Protein AF-A0A289ZXS0-F1 (afdb_monomer_lite)

Sequence (98 aa):
CAKAGFNYEIIQDLGSGMNYYKKGLTKLLNLILEGQVKRLVITHKDRLLRFGAELVFAICEAKEVEVIIINKGDENIKFEEELAKDVLEIITVFSARL

pLDDT: mean 88.18, std 10.46, range [54.59, 98.12]

Secondary structure (DSSP, 8-state):
-GGGT---------S-TT-S--HHHHHHHHHHHTT--SEEEES-GGGT-SS-HHHHHHHHHHTTPEEEE---S--HHHHHHHHHHHHHHHHHHHHTT-

InterPro domains:
  IPR006119 Resolvase, N-terminal catalytic domain [PF00239] (7-94)
  IPR006119 Resolvase, N-terminal catalytic domain [PS51736] (1-98)
  IPR036162 Resolvase-like, N-terminal catalytic domain superfamily [G3DSA:3.40.50.1390] (1-72)
  IPR036162 Resolvase-like, N-terminal catalytic domain superfamily [SSF53041] (7-97)
  IPR048046 IS607 transposa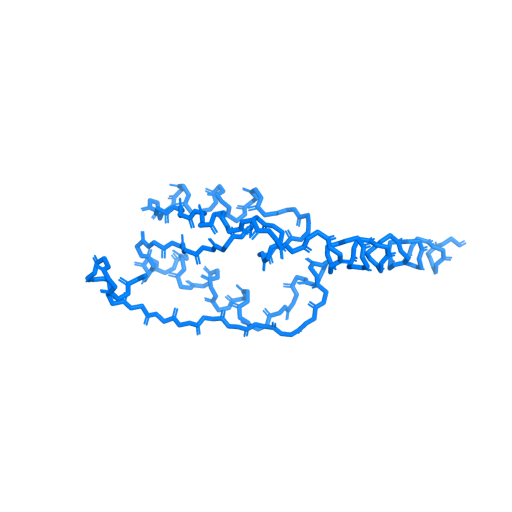se [NF033518] (1-98)
  IPR051491 Site-specific recombinase/transposase-related [PTHR36172] (8-97)

Structure (mmCIF, N/CA/C/O backbone):
data_AF-A0A289ZXS0-F1
#
_entry.id   AF-A0A289ZXS0-F1
#
loop_
_atom_site.group_PDB
_atom_site.id
_atom_site.type_symbol
_atom_site.label_atom_id
_atom_site.label_alt_id
_atom_site.label_comp_id
_atom_site.label_asym_id
_atom_site.label_entity_id
_atom_site.label_seq_id
_atom_site.pdbx_PDB_ins_code
_atom_site.Cartn_x
_atom_site.Cartn_y
_atom_site.Cartn_z
_atom_site.occupancy
_atom_site.B_iso_or_equiv
_atom_site.auth_seq_id
_atom_site.auth_comp_id
_atom_site.auth_asym_id
_atom_site.auth_atom_id
_atom_site.pdbx_PDB_model_num
ATOM 1 N N . CYS A 1 1 ? -15.435 -0.146 -0.642 1.00 85.62 1 CYS A N 1
ATOM 2 C CA . CYS A 1 1 ? -15.499 0.661 0.596 1.00 85.62 1 CYS A CA 1
ATOM 3 C C . CYS A 1 1 ? -16.914 1.153 0.889 1.00 85.62 1 CYS A C 1
ATOM 5 O O . CYS A 1 1 ? -17.499 0.623 1.819 1.00 85.62 1 CYS A O 1
ATOM 7 N N . ALA A 1 2 ? -17.513 2.032 0.071 1.00 88.94 2 ALA A N 1
ATOM 8 C CA . ALA A 1 2 ? -18.881 2.531 0.307 1.00 88.94 2 ALA A CA 1
ATOM 9 C C . ALA A 1 2 ? -19.938 1.417 0.482 1.00 88.94 2 ALA A C 1
ATOM 11 O O . ALA A 1 2 ? -20.671 1.415 1.462 1.00 88.94 2 ALA A O 1
ATOM 12 N N . LYS A 1 3 ? -19.951 0.404 -0.403 1.00 90.00 3 LYS A N 1
ATOM 13 C CA . LYS A 1 3 ? -20.846 -0.770 -0.286 1.00 90.00 3 LYS A CA 1
ATOM 14 C C . LYS A 1 3 ? -20.674 -1.567 1.016 1.00 90.00 3 LYS A C 1
ATOM 16 O O . LYS A 1 3 ? -21.599 -2.247 1.427 1.00 90.00 3 LYS A O 1
ATOM 21 N N . ALA A 1 4 ? -19.497 -1.500 1.633 1.00 89.44 4 ALA A N 1
ATOM 22 C CA . ALA A 1 4 ? -19.194 -2.166 2.895 1.00 89.44 4 ALA A CA 1
ATOM 23 C C . ALA A 1 4 ? -19.400 -1.240 4.114 1.00 89.44 4 ALA A C 1
ATOM 25 O O . ALA A 1 4 ? -19.045 -1.612 5.226 1.00 89.44 4 ALA A O 1
ATOM 26 N N . GLY A 1 5 ? -19.931 -0.024 3.913 1.00 92.50 5 GLY A N 1
ATOM 27 C CA . GLY A 1 5 ? -20.187 0.946 4.982 1.00 92.50 5 GLY A CA 1
ATOM 28 C C . GLY A 1 5 ? -18.935 1.610 5.561 1.00 92.50 5 GLY A C 1
ATOM 29 O O . GLY A 1 5 ? -18.994 2.193 6.638 1.00 92.50 5 GLY A O 1
ATOM 30 N N . PHE A 1 6 ? -17.784 1.516 4.890 1.00 93.44 6 PHE A N 1
ATOM 31 C CA . PHE A 1 6 ? -16.548 2.122 5.392 1.00 93.44 6 PHE A CA 1
ATOM 32 C C . PHE A 1 6 ? -16.518 3.614 5.063 1.00 93.44 6 PHE A C 1
ATOM 34 O O . PHE A 1 6 ? -16.759 3.981 3.912 1.00 93.44 6 PHE A O 1
ATOM 41 N N . ASN A 1 7 ? -16.150 4.450 6.037 1.00 94.00 7 ASN A N 1
ATOM 42 C CA . ASN A 1 7 ? -15.626 5.782 5.748 1.00 94.00 7 ASN A CA 1
ATOM 43 C C . ASN A 1 7 ? -14.182 5.626 5.251 1.00 94.00 7 ASN A C 1
ATOM 45 O O . ASN A 1 7 ? -13.420 4.849 5.830 1.00 94.00 7 ASN A O 1
ATOM 49 N N . TYR A 1 8 ? -13.829 6.282 4.149 1.00 95.19 8 TYR A N 1
ATOM 50 C CA . TYR A 1 8 ? -12.543 6.070 3.495 1.00 95.19 8 TYR A CA 1
ATOM 51 C C . TYR A 1 8 ? -12.004 7.350 2.874 1.00 95.19 8 TYR A C 1
ATOM 53 O O . TYR A 1 8 ? -12.752 8.197 2.390 1.00 95.19 8 TYR A O 1
ATOM 61 N N . GLU A 1 9 ? -10.682 7.421 2.819 1.00 95.62 9 GLU A N 1
ATOM 62 C CA . GLU A 1 9 ? -9.944 8.378 2.013 1.00 95.62 9 GLU A CA 1
ATOM 63 C C . GLU A 1 9 ? -9.282 7.634 0.846 1.00 95.62 9 GLU A C 1
ATOM 65 O O . GLU A 1 9 ? -8.813 6.504 1.003 1.00 95.62 9 GLU A O 1
ATOM 70 N N . ILE A 1 10 ? -9.265 8.248 -0.338 1.00 95.06 10 ILE A N 1
ATOM 71 C CA . ILE A 1 10 ? -8.537 7.720 -1.493 1.00 95.06 10 ILE A CA 1
ATOM 72 C C . ILE A 1 10 ? -7.162 8.384 -1.532 1.00 95.06 10 ILE A C 1
ATOM 74 O O . ILE A 1 10 ? -7.064 9.599 -1.680 1.00 95.06 10 ILE A O 1
ATOM 78 N N . ILE A 1 11 ? -6.107 7.573 -1.469 1.00 95.00 11 ILE A N 1
ATOM 79 C CA . ILE A 1 11 ? -4.732 8.006 -1.721 1.00 95.00 11 ILE A CA 1
ATOM 80 C C . ILE A 1 11 ? -4.340 7.529 -3.121 1.00 95.00 11 ILE A C 1
ATOM 82 O O . ILE A 1 11 ? -4.460 6.346 -3.439 1.00 95.00 11 ILE A O 1
ATOM 86 N N . GLN A 1 12 ? -3.898 8.458 -3.965 1.00 92.69 12 GLN A N 1
ATOM 87 C CA . GLN A 1 12 ? -3.435 8.194 -5.325 1.00 92.69 12 GLN A CA 1
ATOM 88 C C . GLN A 1 12 ? -2.061 8.819 -5.525 1.00 92.69 12 GLN A C 1
ATOM 90 O O . GLN A 1 12 ? -1.827 9.954 -5.118 1.00 92.69 12 GLN A O 1
ATOM 95 N N . ASP A 1 13 ? -1.182 8.086 -6.200 1.00 90.44 13 ASP A N 1
ATOM 96 C CA . ASP A 1 13 ? 0.122 8.568 -6.632 1.00 90.44 13 ASP A CA 1
ATOM 97 C C . ASP A 1 13 ? 0.335 8.265 -8.117 1.00 90.44 13 ASP A C 1
ATOM 99 O O . ASP A 1 13 ? -0.191 7.288 -8.655 1.00 90.44 13 ASP A O 1
ATOM 103 N N . LEU A 1 14 ? 1.152 9.100 -8.759 1.00 84.25 14 LEU A N 1
ATOM 104 C CA . LEU A 1 14 ? 1.652 8.890 -10.112 1.00 84.25 14 LEU A CA 1
ATOM 105 C C . LEU A 1 14 ? 3.152 8.584 -10.050 1.00 84.25 14 LEU A C 1
ATOM 107 O O . LEU A 1 14 ? 3.909 9.307 -9.402 1.00 84.25 14 LEU A O 1
ATOM 111 N N . GLY A 1 15 ? 3.583 7.538 -10.749 1.00 82.88 15 GLY A N 1
ATOM 112 C CA . GLY A 1 15 ? 4.989 7.150 -10.853 1.00 82.88 15 GLY A CA 1
ATOM 113 C C . GLY A 1 15 ? 5.193 5.643 -10.735 1.00 82.88 15 GLY A C 1
ATOM 114 O O . GLY A 1 15 ? 4.249 4.903 -10.467 1.00 82.88 15 GLY A O 1
ATOM 115 N N . SER A 1 16 ? 6.438 5.207 -10.936 1.00 83.62 16 SER A N 1
ATOM 116 C CA . SER A 1 16 ? 6.836 3.796 -10.887 1.00 83.62 16 SER A CA 1
ATOM 117 C C . SER A 1 16 ? 6.503 3.134 -9.538 1.00 83.62 16 SER A C 1
ATOM 119 O O . SER A 1 16 ? 6.553 3.761 -8.465 1.00 83.62 16 SER A O 1
ATOM 121 N N . GLY A 1 17 ? 6.203 1.832 -9.583 1.00 84.31 17 GLY A N 1
ATOM 122 C CA . GLY A 1 17 ? 6.086 0.980 -8.397 1.00 84.31 17 GLY A CA 1
ATOM 123 C C . GLY A 1 17 ? 7.392 0.902 -7.594 1.00 84.31 17 GLY A C 1
ATOM 124 O O . GLY A 1 17 ? 7.347 0.616 -6.398 1.00 84.31 17 GLY A O 1
ATOM 125 N N . MET A 1 18 ? 8.524 1.238 -8.222 1.00 86.88 18 MET A N 1
ATOM 126 C CA . MET A 1 18 ? 9.867 1.309 -7.633 1.00 86.88 18 MET A CA 1
ATOM 127 C C . MET A 1 18 ? 10.151 2.615 -6.876 1.00 86.88 18 MET A C 1
ATOM 129 O O . MET A 1 18 ? 11.141 2.710 -6.155 1.00 86.88 18 MET A O 1
ATOM 133 N N . ASN A 1 19 ? 9.312 3.647 -7.025 1.00 87.38 19 ASN A N 1
ATOM 134 C CA . ASN A 1 19 ? 9.530 4.928 -6.353 1.00 87.38 19 ASN A CA 1
ATOM 135 C C . ASN A 1 19 ? 9.019 4.890 -4.900 1.00 87.38 19 ASN A C 1
ATOM 137 O O . ASN A 1 19 ? 7.810 4.817 -4.668 1.00 87.38 19 ASN A O 1
ATOM 141 N N . TYR A 1 20 ? 9.926 5.005 -3.929 1.00 90.88 20 TYR A N 1
ATOM 142 C CA . TYR A 1 20 ? 9.608 5.037 -2.493 1.00 90.88 20 TYR A CA 1
ATOM 143 C C . TYR A 1 20 ? 9.308 6.448 -1.956 1.00 90.88 20 TYR A C 1
ATOM 145 O O . TYR A 1 20 ? 8.839 6.587 -0.832 1.00 90.88 20 TYR A O 1
ATOM 153 N N . TYR A 1 21 ? 9.530 7.499 -2.749 1.00 90.12 21 TYR A N 1
ATOM 154 C CA . TYR A 1 21 ? 9.358 8.903 -2.344 1.00 90.12 21 TYR A CA 1
ATOM 155 C C . TYR A 1 21 ? 8.011 9.496 -2.784 1.00 90.12 21 TYR A C 1
ATOM 157 O O . TYR A 1 21 ? 7.843 10.717 -2.853 1.00 90.12 21 TYR A O 1
ATOM 165 N N . LYS A 1 22 ? 7.044 8.639 -3.126 1.00 93.38 22 LYS A N 1
ATOM 166 C CA . LYS A 1 22 ? 5.700 9.056 -3.532 1.00 93.38 22 LYS A CA 1
ATOM 167 C C . LYS A 1 22 ? 4.980 9.723 -2.353 1.00 93.38 22 LYS A C 1
ATOM 169 O O . LYS A 1 22 ? 4.994 9.208 -1.236 1.00 93.38 22 LYS A O 1
ATOM 174 N N . LYS A 1 23 ? 4.351 10.880 -2.591 1.00 94.44 23 LYS A N 1
ATOM 175 C CA . LYS A 1 23 ? 3.734 11.690 -1.523 1.00 94.44 23 LYS A CA 1
ATOM 176 C C . LYS A 1 23 ? 2.596 10.940 -0.828 1.00 94.44 23 LYS A C 1
ATOM 178 O O . LYS A 1 23 ? 2.472 11.030 0.393 1.00 94.44 23 LYS A O 1
ATOM 183 N N . GLY A 1 24 ? 1.784 10.209 -1.587 1.00 96.00 24 GLY A N 1
ATOM 184 C CA . GLY A 1 24 ? 0.706 9.384 -1.056 1.00 96.00 24 GLY A CA 1
ATOM 185 C C . GLY A 1 24 ? 1.224 8.208 -0.231 1.00 96.00 24 GLY A C 1
ATOM 186 O O . GLY A 1 24 ? 0.691 7.973 0.849 1.00 96.00 24 GLY A O 1
ATOM 187 N N . LEU A 1 25 ? 2.303 7.540 -0.655 1.00 95.06 25 LEU A N 1
ATOM 188 C CA . LEU A 1 25 ? 2.963 6.500 0.149 1.00 95.06 25 LEU A CA 1
ATOM 189 C C . LEU A 1 25 ? 3.451 7.044 1.499 1.00 95.06 25 LEU A C 1
ATOM 191 O O . LEU A 1 25 ? 3.141 6.459 2.536 1.00 95.06 25 LEU A O 1
ATOM 195 N N . THR A 1 26 ? 4.156 8.180 1.510 1.00 95.56 26 THR A N 1
ATOM 196 C CA . THR A 1 26 ? 4.609 8.811 2.762 1.00 95.56 26 THR A CA 1
ATOM 197 C C . THR A 1 26 ? 3.429 9.176 3.660 1.00 95.56 26 THR A C 1
ATOM 199 O O . THR A 1 26 ? 3.450 8.897 4.858 1.00 95.56 26 THR A O 1
ATOM 202 N N . LYS A 1 27 ? 2.366 9.754 3.084 1.00 97.19 27 LYS A N 1
ATOM 203 C CA . LYS A 1 27 ? 1.137 10.069 3.820 1.00 97.19 27 LYS A CA 1
ATOM 204 C C . LYS A 1 27 ? 0.505 8.812 4.420 1.00 97.19 27 LYS A C 1
ATOM 206 O O . LYS A 1 27 ? 0.178 8.816 5.600 1.00 97.19 27 LYS A O 1
ATOM 211 N N . LEU A 1 28 ? 0.360 7.742 3.637 1.00 96.88 28 LEU A N 1
ATOM 212 C CA . LEU A 1 28 ? -0.208 6.473 4.091 1.00 96.88 28 LEU A CA 1
ATOM 213 C C . LEU A 1 28 ? 0.571 5.906 5.283 1.00 96.88 28 LEU A C 1
ATOM 215 O O . LEU A 1 28 ? -0.038 5.530 6.282 1.00 96.88 28 LEU A O 1
ATOM 219 N N . LEU A 1 29 ? 1.902 5.870 5.191 1.00 96.75 29 LEU A N 1
ATOM 220 C CA . LEU A 1 29 ? 2.753 5.368 6.269 1.00 96.75 29 LEU A CA 1
ATOM 221 C C . LEU A 1 29 ? 2.591 6.193 7.546 1.00 96.75 29 LEU A C 1
ATOM 223 O O . LEU A 1 29 ? 2.416 5.610 8.612 1.00 96.75 29 LEU A O 1
ATOM 227 N N . ASN A 1 30 ? 2.571 7.524 7.447 1.00 97.31 30 ASN A N 1
ATOM 228 C CA . ASN A 1 30 ? 2.349 8.385 8.611 1.00 97.31 30 ASN A CA 1
ATOM 229 C C . ASN A 1 30 ? 0.985 8.114 9.261 1.00 97.31 30 ASN A C 1
ATOM 231 O O . ASN A 1 30 ? 0.923 7.894 10.467 1.00 97.31 30 ASN A O 1
ATOM 235 N N . LEU A 1 31 ? -0.088 8.021 8.467 1.00 97.62 31 LEU A N 1
ATOM 236 C CA . LEU A 1 31 ? -1.427 7.728 8.986 1.00 97.62 31 LEU A CA 1
ATOM 237 C C . LEU A 1 31 ? -1.490 6.357 9.693 1.00 97.62 31 LEU A C 1
ATOM 239 O O . LEU A 1 31 ? -2.149 6.227 10.726 1.00 97.62 31 LEU A O 1
ATOM 243 N N . ILE A 1 32 ? -0.806 5.335 9.162 1.00 97.56 32 ILE A N 1
ATOM 244 C CA . ILE A 1 32 ? -0.699 4.012 9.806 1.00 97.56 32 ILE A CA 1
ATOM 245 C C . ILE A 1 32 ? 0.078 4.119 11.124 1.00 97.56 32 ILE A C 1
ATOM 247 O O . ILE A 1 32 ? -0.357 3.598 12.151 1.00 97.56 32 ILE A O 1
ATOM 251 N N . LEU A 1 33 ? 1.222 4.807 11.119 1.00 97.00 33 LEU A N 1
ATOM 252 C CA . LEU A 1 33 ? 2.077 4.945 12.299 1.00 97.00 33 LEU A CA 1
ATOM 253 C C . LEU A 1 33 ? 1.389 5.717 13.432 1.00 97.00 33 LEU A C 1
ATOM 255 O O . LEU A 1 33 ? 1.555 5.339 14.597 1.00 97.00 33 LEU A O 1
ATOM 259 N N . GLU A 1 34 ? 0.593 6.728 13.084 1.00 97.69 34 GLU A N 1
ATOM 260 C CA . GLU A 1 34 ? -0.231 7.541 13.989 1.00 97.69 34 GLU A CA 1
ATOM 261 C C . GLU A 1 34 ? -1.513 6.826 14.462 1.00 97.69 34 GLU A C 1
ATOM 263 O O . GLU A 1 34 ? -2.243 7.369 15.290 1.00 97.69 34 GLU A O 1
ATOM 268 N N . GLY A 1 35 ? -1.807 5.617 13.964 1.00 96.31 35 GLY A N 1
ATOM 269 C CA . GLY A 1 35 ? -3.001 4.852 14.347 1.00 96.31 35 GLY A CA 1
ATOM 270 C C . GLY A 1 35 ? -4.312 5.412 13.782 1.00 96.31 35 GLY A C 1
ATOM 271 O O . GLY A 1 35 ? -5.390 5.103 14.285 1.00 96.31 35 GLY A O 1
ATOM 272 N N . GLN A 1 36 ? -4.240 6.239 12.736 1.00 96.38 36 GLN A N 1
ATOM 273 C CA . GLN A 1 36 ? -5.402 6.868 12.095 1.00 96.38 36 GLN A CA 1
ATOM 274 C C . GLN A 1 36 ? -6.015 5.999 10.987 1.00 96.38 36 GLN A C 1
ATOM 276 O O . GLN A 1 36 ? -7.069 6.325 10.440 1.00 96.38 36 GLN A O 1
ATOM 281 N N . VAL A 1 37 ? -5.373 4.877 10.653 1.00 96.06 37 VAL A N 1
ATOM 282 C CA . VAL A 1 37 ? -5.842 3.923 9.645 1.00 96.06 37 VAL A CA 1
ATOM 283 C C . VAL A 1 37 ? -6.256 2.639 10.334 1.00 96.06 37 VAL A C 1
ATOM 285 O O . VAL A 1 37 ? -5.436 1.974 10.946 1.00 96.06 37 VAL A O 1
ATOM 288 N N . LYS A 1 38 ? -7.521 2.248 10.180 1.00 96.69 38 LYS A N 1
ATOM 289 C CA . LYS A 1 38 ? -8.001 0.931 10.627 1.00 96.69 38 LYS A CA 1
ATOM 290 C C . LYS A 1 38 ? -7.822 -0.151 9.561 1.00 96.69 38 LYS A C 1
ATOM 292 O O . LYS A 1 38 ? -7.717 -1.332 9.874 1.00 96.69 38 LYS A O 1
ATOM 297 N N . ARG A 1 39 ? -7.857 0.247 8.288 1.00 96.94 39 ARG A N 1
ATOM 298 C CA . ARG A 1 39 ? -7.853 -0.682 7.163 1.00 96.94 39 ARG A CA 1
ATOM 299 C C . ARG A 1 39 ? -7.182 -0.084 5.936 1.00 96.94 39 ARG A C 1
ATOM 301 O O . ARG A 1 39 ? -7.569 0.995 5.490 1.00 96.94 39 ARG A O 1
ATOM 308 N N . LEU A 1 40 ? -6.257 -0.833 5.352 1.00 96.69 40 LEU A N 1
ATOM 309 C CA . LEU A 1 40 ? -5.675 -0.564 4.045 1.00 96.69 40 LEU A CA 1
ATOM 310 C C . LEU A 1 40 ? -6.402 -1.409 2.994 1.00 96.69 40 LEU A C 1
ATOM 312 O O . LEU A 1 40 ? -6.452 -2.630 3.097 1.00 96.69 40 LEU A O 1
ATOM 316 N N . VAL A 1 41 ? -6.969 -0.765 1.975 1.00 95.31 41 VAL A N 1
ATOM 317 C CA . VAL A 1 41 ? -7.652 -1.452 0.870 1.00 95.31 41 VAL A CA 1
ATOM 318 C C . VAL A 1 41 ? -6.919 -1.159 -0.431 1.00 95.31 41 VAL A C 1
ATOM 320 O O . VAL A 1 41 ? -6.828 -0.002 -0.835 1.00 95.31 41 VAL A O 1
ATOM 323 N N . ILE A 1 42 ? -6.435 -2.201 -1.101 1.00 92.62 42 ILE A N 1
ATOM 324 C CA . ILE A 1 42 ? -5.726 -2.112 -2.386 1.00 92.62 42 ILE A CA 1
ATOM 325 C C . ILE A 1 42 ? -6.317 -3.107 -3.384 1.00 92.62 42 ILE A C 1
ATOM 327 O O . ILE A 1 42 ? -6.992 -4.054 -2.992 1.00 92.62 42 ILE A O 1
ATOM 331 N N . THR A 1 43 ? -6.103 -2.904 -4.682 1.00 88.44 43 THR A N 1
ATOM 332 C CA . THR A 1 43 ? -6.573 -3.849 -5.711 1.00 88.44 43 THR A CA 1
ATOM 333 C C . THR A 1 43 ? -5.603 -5.012 -5.894 1.00 88.44 43 THR A C 1
ATOM 335 O O . THR A 1 43 ? -6.002 -6.166 -5.817 1.00 88.44 43 THR A O 1
ATOM 338 N N . HIS A 1 44 ? -4.313 -4.710 -6.038 1.00 84.19 44 HIS A N 1
ATOM 339 C CA . HIS A 1 44 ? -3.234 -5.693 -6.125 1.00 84.19 44 HIS A CA 1
ATOM 340 C C . HIS A 1 44 ? -2.043 -5.237 -5.286 1.00 84.19 44 HIS A C 1
ATOM 342 O O . HIS A 1 44 ? -1.857 -4.038 -5.070 1.00 84.19 44 HIS A O 1
ATOM 348 N N . LYS A 1 45 ? -1.218 -6.189 -4.844 1.00 84.06 45 LYS A N 1
ATOM 349 C CA . LYS A 1 45 ? -0.012 -5.929 -4.044 1.00 84.06 45 LYS A CA 1
ATOM 350 C C . LYS A 1 45 ? 0.935 -4.934 -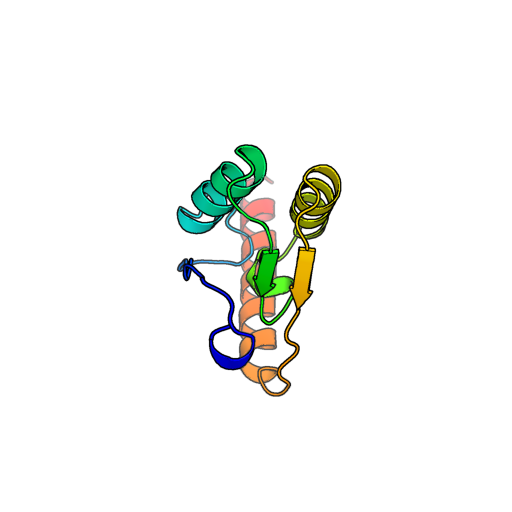4.728 1.00 84.06 45 LYS A C 1
ATOM 352 O O . LYS A 1 45 ? 1.355 -3.961 -4.108 1.00 84.06 45 LYS A O 1
ATOM 357 N N . ASP A 1 46 ? 1.154 -5.117 -6.025 1.00 81.06 46 ASP A N 1
ATOM 358 C CA . ASP A 1 46 ? 2.068 -4.312 -6.843 1.00 81.06 46 ASP A CA 1
ATOM 359 C C . ASP A 1 46 ? 1.626 -2.850 -7.016 1.00 81.06 46 ASP A C 1
ATOM 361 O O . ASP A 1 46 ? 2.436 -1.992 -7.360 1.00 81.06 46 ASP A O 1
ATOM 365 N N . ARG A 1 47 ? 0.355 -2.524 -6.728 1.00 83.88 47 ARG A N 1
ATOM 366 C CA . ARG A 1 47 ? -0.144 -1.137 -6.759 1.00 83.88 47 ARG A CA 1
ATOM 367 C C . ARG A 1 47 ? 0.365 -0.295 -5.591 1.00 83.88 47 ARG A C 1
ATOM 369 O O . ARG A 1 47 ? 0.258 0.928 -5.649 1.00 83.88 47 ARG A O 1
ATOM 376 N N . LEU A 1 48 ? 0.888 -0.930 -4.543 1.00 88.62 48 LEU A N 1
ATOM 377 C CA . LEU A 1 48 ? 1.497 -0.245 -3.409 1.00 88.62 48 LEU A CA 1
ATOM 378 C C . LEU A 1 48 ? 2.976 0.048 -3.696 1.00 88.62 48 LEU A C 1
ATOM 380 O O . LEU A 1 48 ? 3.398 1.204 -3.768 1.00 88.62 48 LEU A O 1
ATOM 384 N N . LEU A 1 49 ? 3.748 -1.018 -3.893 1.00 90.19 49 LEU A N 1
ATOM 385 C CA . LEU A 1 49 ? 5.168 -1.007 -4.225 1.00 90.19 49 LEU A CA 1
ATOM 386 C C . LEU A 1 49 ? 5.480 -2.255 -5.050 1.00 90.19 49 LEU A C 1
ATOM 388 O O . LEU A 1 49 ? 4.919 -3.316 -4.775 1.00 90.19 49 LEU A O 1
ATOM 392 N N . ARG A 1 50 ? 6.414 -2.146 -6.003 1.00 86.69 50 ARG A N 1
ATOM 393 C CA . ARG A 1 50 ? 6.876 -3.313 -6.769 1.00 86.69 50 ARG A CA 1
ATOM 394 C C . ARG A 1 50 ? 7.717 -4.254 -5.905 1.00 86.69 50 ARG A C 1
ATOM 396 O O . ARG A 1 50 ? 7.532 -5.463 -5.955 1.00 86.69 50 ARG A O 1
ATOM 403 N N . PHE A 1 51 ? 8.587 -3.693 -5.063 1.00 85.75 51 PHE A N 1
ATOM 404 C CA . PHE A 1 51 ? 9.342 -4.434 -4.050 1.00 85.75 51 PHE A CA 1
ATOM 405 C C . PHE A 1 51 ? 9.175 -3.799 -2.671 1.00 85.75 51 PHE A C 1
ATOM 407 O O . PHE A 1 51 ? 9.120 -2.576 -2.535 1.00 85.75 51 PHE A O 1
ATOM 414 N N . GLY A 1 52 ? 9.138 -4.624 -1.625 1.00 89.12 52 GLY A N 1
ATOM 415 C CA . GLY A 1 52 ? 9.051 -4.148 -0.242 1.00 89.12 52 GLY A CA 1
ATOM 416 C C . GLY A 1 52 ? 7.632 -3.815 0.226 1.00 89.12 52 GLY A C 1
ATOM 417 O O . GLY A 1 52 ? 7.475 -3.231 1.296 1.00 89.12 52 GLY A O 1
ATOM 418 N N . ALA A 1 53 ? 6.595 -4.211 -0.521 1.00 92.38 53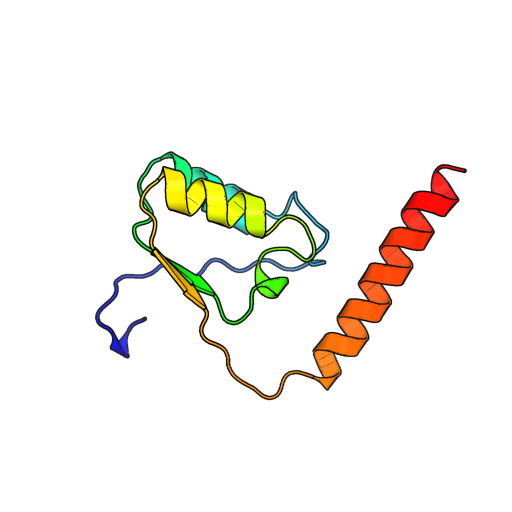 ALA A N 1
ATOM 419 C CA . ALA A 1 53 ? 5.206 -4.116 -0.059 1.00 92.38 53 ALA A CA 1
ATOM 420 C C . ALA A 1 53 ? 4.982 -4.931 1.231 1.00 92.38 53 ALA A C 1
ATOM 422 O O . ALA A 1 53 ? 4.211 -4.532 2.098 1.00 92.38 53 ALA A O 1
ATOM 423 N N . GLU A 1 54 ? 5.713 -6.034 1.394 1.00 92.19 54 GLU A N 1
ATOM 424 C CA . GLU A 1 54 ? 5.723 -6.881 2.587 1.00 92.19 54 GLU A CA 1
ATOM 425 C C . GLU A 1 54 ? 6.153 -6.119 3.839 1.00 92.19 54 GLU A C 1
ATOM 427 O O . GLU A 1 54 ? 5.605 -6.360 4.908 1.00 92.19 54 GLU A O 1
ATOM 432 N N . LEU A 1 55 ? 7.083 -5.165 3.714 1.00 94.88 55 LEU A N 1
ATOM 433 C CA . LEU A 1 55 ? 7.487 -4.320 4.840 1.00 94.88 55 LEU A CA 1
ATOM 434 C C . LEU A 1 55 ? 6.335 -3.413 5.275 1.00 94.88 55 LEU A C 1
ATOM 436 O O . LEU A 1 55 ? 6.098 -3.243 6.467 1.00 94.88 55 LEU A O 1
ATOM 440 N N . VAL A 1 56 ? 5.578 -2.872 4.317 1.00 95.44 56 VAL A N 1
ATOM 441 C CA . VAL A 1 56 ? 4.387 -2.070 4.624 1.00 95.44 56 VAL A CA 1
ATOM 442 C C . VAL A 1 56 ? 3.313 -2.933 5.285 1.00 95.44 56 VAL A C 1
ATOM 444 O O . VAL A 1 56 ? 2.691 -2.494 6.250 1.00 95.44 56 VAL A O 1
ATOM 447 N N . PHE A 1 57 ? 3.119 -4.172 4.828 1.00 95.69 57 PHE A N 1
ATOM 448 C CA . PHE A 1 57 ? 2.173 -5.102 5.452 1.00 95.69 57 PHE A CA 1
ATOM 449 C C . PHE A 1 57 ? 2.600 -5.526 6.859 1.00 95.69 57 PHE A C 1
ATOM 451 O O . PHE A 1 57 ? 1.747 -5.576 7.739 1.00 95.69 57 PHE A O 1
ATOM 458 N N . ALA A 1 58 ? 3.894 -5.730 7.108 1.00 97.50 58 ALA A N 1
ATOM 459 C CA . ALA A 1 58 ? 4.407 -5.992 8.452 1.00 97.50 58 ALA A CA 1
ATOM 460 C C . ALA A 1 58 ? 4.161 -4.803 9.400 1.00 97.50 58 ALA A C 1
ATOM 462 O O . ALA A 1 58 ? 3.793 -4.992 10.557 1.00 97.50 58 ALA A O 1
ATOM 463 N N . ILE A 1 59 ? 4.302 -3.564 8.910 1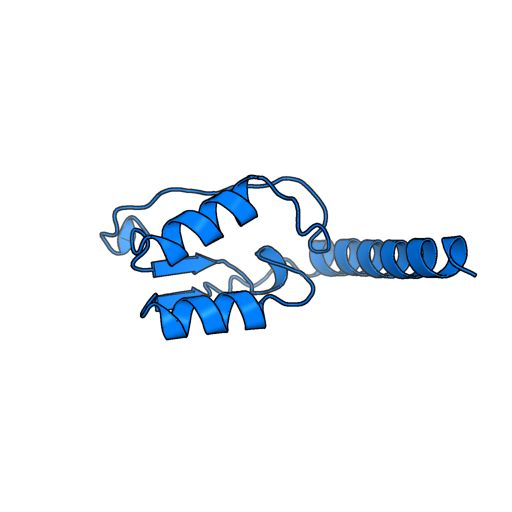.00 97.19 59 ILE A N 1
ATOM 464 C CA . ILE A 1 59 ? 3.945 -2.365 9.686 1.00 97.19 59 ILE A CA 1
ATOM 465 C C . ILE A 1 59 ? 2.437 -2.324 9.955 1.00 97.19 59 ILE A C 1
ATOM 467 O O . ILE A 1 59 ? 2.033 -1.988 11.065 1.00 97.19 59 ILE A O 1
ATOM 471 N N . CYS A 1 60 ? 1.609 -2.670 8.963 1.00 97.69 60 CYS A N 1
ATOM 472 C CA . CYS A 1 60 ? 0.160 -2.759 9.144 1.00 97.69 60 CYS A CA 1
ATOM 473 C C . CYS A 1 60 ? -0.190 -3.779 10.232 1.00 97.69 60 CYS A C 1
ATOM 475 O O . CYS A 1 60 ? -0.938 -3.446 11.142 1.00 97.69 60 CYS A O 1
ATOM 477 N N . GLU A 1 61 ? 0.399 -4.974 10.189 1.00 97.56 61 GLU A N 1
ATOM 478 C CA . GLU A 1 61 ? 0.206 -6.022 11.196 1.00 97.56 61 GLU A CA 1
ATOM 479 C C . GLU A 1 61 ? 0.618 -5.545 12.595 1.00 97.56 61 GLU A C 1
ATOM 481 O O . GLU A 1 61 ? -0.171 -5.631 13.533 1.00 97.56 61 GLU A O 1
ATOM 486 N N . ALA A 1 62 ? 1.800 -4.936 12.725 1.00 97.81 62 ALA A N 1
ATOM 487 C CA . ALA A 1 62 ? 2.286 -4.381 13.991 1.00 97.81 62 ALA A CA 1
ATOM 488 C C . ALA A 1 62 ? 1.419 -3.231 14.539 1.00 97.81 62 ALA A C 1
ATOM 490 O O . ALA A 1 62 ? 1.489 -2.911 15.726 1.00 97.81 62 ALA A O 1
ATOM 491 N N . LYS A 1 63 ? 0.630 -2.583 13.677 1.00 97.75 63 LYS A N 1
ATOM 492 C CA . LYS A 1 63 ? -0.299 -1.497 14.016 1.00 97.75 63 LYS A CA 1
ATOM 493 C C . LYS A 1 63 ? -1.762 -1.946 14.023 1.00 97.75 63 LYS A C 1
ATOM 495 O O . LYS A 1 63 ? -2.640 -1.093 14.100 1.00 97.75 63 LYS A O 1
ATOM 500 N N . GLU A 1 64 ? -2.019 -3.254 13.938 1.00 97.69 64 GLU A N 1
ATOM 501 C CA . GLU A 1 64 ? -3.364 -3.849 13.907 1.00 97.69 64 GLU A CA 1
ATOM 502 C C . GLU A 1 64 ? -4.260 -3.293 12.779 1.00 97.69 64 GLU A C 1
ATOM 504 O O . GLU A 1 64 ? -5.486 -3.217 12.888 1.00 97.69 64 GLU A O 1
ATOM 509 N N . VAL A 1 65 ? -3.642 -2.904 11.662 1.00 98.12 65 VAL A N 1
ATOM 510 C CA . VAL A 1 65 ? -4.321 -2.419 10.460 1.00 98.12 65 VAL A CA 1
ATOM 511 C C . VAL A 1 65 ? -4.677 -3.598 9.566 1.00 98.12 65 VAL A C 1
ATOM 513 O O . VAL A 1 65 ? -3.808 -4.317 9.074 1.00 98.12 65 VAL A O 1
ATOM 516 N N . GLU A 1 66 ? -5.966 -3.768 9.286 1.00 97.19 66 GLU A N 1
ATOM 517 C CA . GLU A 1 66 ? -6.439 -4.823 8.391 1.00 97.19 66 GLU A CA 1
ATOM 518 C C . GLU A 1 66 ? -6.075 -4.504 6.933 1.00 97.19 66 GLU A C 1
ATOM 520 O O . GLU A 1 66 ? -6.385 -3.424 6.427 1.00 97.19 66 GLU A O 1
ATOM 525 N N . VAL A 1 67 ? 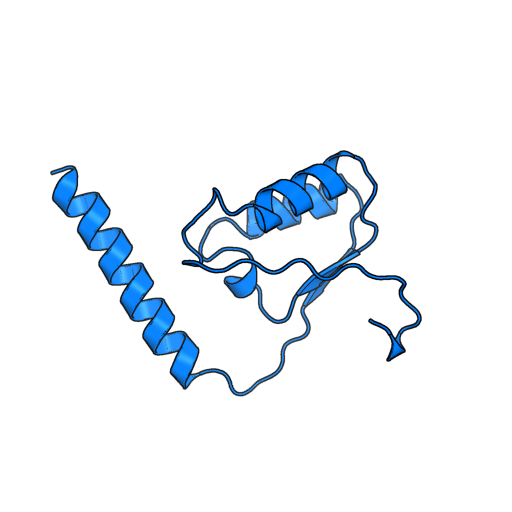-5.469 -5.455 6.222 1.00 95.56 67 VAL A N 1
ATOM 526 C CA . VAL A 1 67 ? -5.149 -5.309 4.796 1.00 95.56 67 VAL A CA 1
ATOM 527 C C . VAL A 1 67 ? -6.146 -6.107 3.958 1.00 95.56 67 VAL A C 1
ATOM 529 O O . VAL A 1 67 ? -6.237 -7.325 4.081 1.00 95.56 67 VAL A O 1
ATOM 532 N N . ILE A 1 68 ? -6.877 -5.427 3.070 1.00 94.19 68 ILE A N 1
ATOM 533 C CA . ILE A 1 68 ? -7.809 -6.046 2.117 1.00 94.19 68 ILE A CA 1
ATOM 534 C C . ILE A 1 68 ? -7.289 -5.856 0.694 1.00 94.19 68 ILE A C 1
ATOM 536 O O . ILE A 1 68 ? -7.157 -4.727 0.218 1.00 94.19 68 ILE A O 1
ATOM 540 N N . ILE A 1 69 ? -7.067 -6.967 -0.010 1.00 90.94 69 ILE A N 1
ATOM 541 C CA . ILE A 1 69 ? -6.653 -6.979 -1.416 1.00 90.94 69 ILE A CA 1
ATOM 542 C C . ILE A 1 69 ? -7.839 -7.410 -2.284 1.00 90.94 69 ILE A C 1
ATOM 544 O O . ILE A 1 69 ? -8.298 -8.550 -2.221 1.00 90.94 69 ILE A O 1
ATOM 548 N N . ILE A 1 70 ? -8.358 -6.484 -3.086 1.00 87.62 70 ILE A N 1
ATOM 549 C CA . ILE A 1 70 ? -9.493 -6.694 -3.984 1.00 87.62 70 ILE A CA 1
ATOM 550 C C . ILE A 1 70 ? -8.947 -7.097 -5.353 1.00 87.62 70 ILE A C 1
ATOM 552 O O . ILE A 1 70 ? -8.864 -6.266 -6.258 1.00 87.62 70 ILE A O 1
ATOM 556 N N . ASN A 1 71 ? -8.590 -8.372 -5.506 1.00 70.25 71 ASN A N 1
ATOM 557 C CA . ASN A 1 71 ? -8.173 -8.910 -6.799 1.00 70.25 71 ASN A CA 1
ATOM 558 C C . ASN A 1 71 ? -9.311 -8.750 -7.818 1.00 70.25 71 ASN A C 1
ATOM 560 O O . ASN A 1 71 ? -10.308 -9.473 -7.773 1.00 70.25 71 ASN A O 1
ATOM 564 N N . LYS A 1 72 ? -9.162 -7.806 -8.748 1.00 58.00 72 LYS A N 1
ATOM 565 C CA . LYS A 1 72 ? -9.976 -7.742 -9.962 1.00 58.00 72 LYS A CA 1
ATOM 566 C C . LYS A 1 72 ? -9.112 -8.234 -11.116 1.00 58.00 72 LYS A C 1
ATOM 568 O O . LYS A 1 72 ? -8.104 -7.617 -11.423 1.00 58.00 72 LYS A O 1
ATOM 573 N N . GLY A 1 73 ? -9.470 -9.380 -11.689 1.00 57.25 73 GLY A N 1
ATOM 574 C CA . GLY A 1 73 ? -8.844 -9.868 -12.917 1.00 57.25 73 GLY A CA 1
ATOM 575 C C . GLY A 1 73 ? -9.078 -8.908 -14.089 1.00 57.25 73 GLY A C 1
ATOM 576 O O . GLY A 1 73 ? -10.020 -8.117 -14.045 1.00 57.25 73 GLY A O 1
ATOM 577 N N . ASP A 1 74 ? -8.219 -9.035 -15.106 1.00 54.59 74 ASP A N 1
ATOM 578 C CA . ASP A 1 74 ? -8.142 -8.283 -16.377 1.00 54.59 74 ASP A CA 1
ATOM 579 C C . ASP A 1 74 ? -7.283 -6.997 -16.426 1.00 54.59 74 ASP A C 1
ATOM 581 O O . ASP A 1 74 ? -7.653 -6.014 -17.065 1.00 54.59 74 ASP A O 1
ATOM 585 N N . GLU A 1 75 ? -6.068 -7.015 -15.856 1.00 58.38 75 GLU A N 1
ATOM 586 C CA . GLU A 1 75 ? -5.030 -5.985 -16.114 1.00 58.38 75 GLU A CA 1
ATOM 587 C C . GLU A 1 75 ? -3.728 -6.535 -16.749 1.00 58.38 75 GLU A C 1
ATOM 589 O O . GLU A 1 75 ? -2.724 -5.826 -16.818 1.00 58.38 75 GLU A O 1
ATOM 594 N N . ASN A 1 76 ? -3.730 -7.771 -17.267 1.00 60.16 76 ASN A N 1
ATOM 595 C CA . ASN A 1 76 ? -2.503 -8.478 -17.683 1.00 60.16 76 ASN A CA 1
ATOM 596 C C . ASN A 1 76 ? -1.645 -7.716 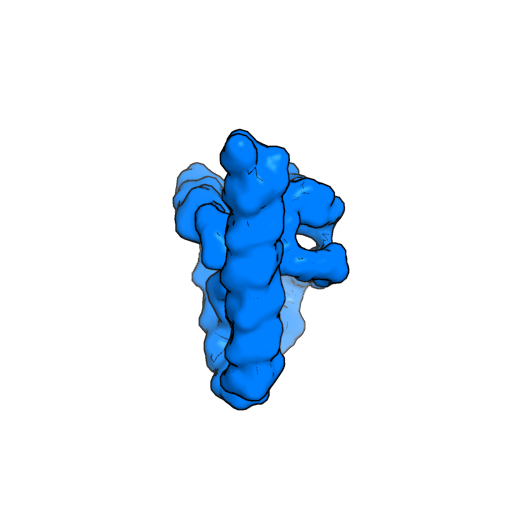-18.714 1.00 60.16 76 ASN A C 1
ATOM 598 O O . ASN A 1 76 ? -0.428 -7.675 -18.575 1.00 60.16 76 ASN A O 1
ATOM 602 N N . ILE A 1 77 ? -2.259 -7.050 -19.702 1.00 58.50 77 ILE A N 1
ATOM 603 C CA . ILE A 1 77 ? -1.509 -6.338 -20.757 1.00 58.50 77 ILE A CA 1
ATOM 604 C C . ILE A 1 77 ? -0.757 -5.120 -20.188 1.00 58.50 77 ILE A C 1
ATOM 606 O O . ILE A 1 77 ? 0.400 -4.888 -20.522 1.00 58.50 77 ILE A O 1
ATOM 610 N N . LYS A 1 78 ? -1.382 -4.354 -19.281 1.00 70.00 78 LYS A N 1
ATOM 611 C CA . LYS A 1 78 ? -0.727 -3.197 -18.638 1.00 70.00 78 LYS A CA 1
ATOM 612 C C . LYS A 1 78 ? 0.350 -3.628 -17.647 1.00 70.00 78 LYS A C 1
ATOM 614 O O . LYS A 1 78 ? 1.329 -2.912 -17.453 1.00 70.00 78 LYS A O 1
ATOM 619 N N . PHE A 1 79 ? 0.163 -4.791 -17.030 1.00 73.19 79 PHE A N 1
ATOM 620 C CA . PHE A 1 79 ? 1.110 -5.346 -16.078 1.00 73.19 79 PHE A CA 1
ATOM 621 C C . PHE A 1 79 ? 2.443 -5.722 -16.735 1.00 73.19 79 PHE A C 1
ATOM 623 O O . PHE A 1 79 ? 3.494 -5.371 -16.204 1.00 73.19 79 PHE A O 1
ATOM 630 N N . GLU A 1 80 ? 2.414 -6.383 -17.897 1.00 80.25 80 GLU A N 1
ATOM 631 C CA . GLU A 1 80 ? 3.631 -6.759 -18.633 1.00 80.25 80 GLU A CA 1
ATOM 632 C C . GLU A 1 80 ? 4.443 -5.531 -19.073 1.00 80.25 80 GLU A C 1
ATOM 634 O O . GLU A 1 80 ? 5.663 -5.499 -18.902 1.00 80.25 80 GLU A O 1
ATOM 639 N N . GLU A 1 81 ? 3.774 -4.486 -19.574 1.00 80.38 81 GLU A N 1
ATOM 640 C CA . GLU A 1 81 ? 4.433 -3.229 -19.948 1.00 80.38 81 GLU A CA 1
ATOM 641 C C . GLU A 1 81 ? 5.062 -2.510 -18.745 1.00 80.38 81 GLU A C 1
ATOM 643 O O . GLU A 1 81 ? 6.173 -1.982 -18.850 1.00 80.38 81 GLU A O 1
ATOM 648 N N . GLU A 1 82 ? 4.373 -2.465 -17.598 1.00 76.88 82 GLU A N 1
ATOM 649 C CA . GLU A 1 82 ? 4.944 -1.906 -16.368 1.00 76.88 82 GLU A CA 1
ATOM 650 C C . GLU A 1 82 ? 6.135 -2.740 -15.873 1.00 76.88 82 GLU A C 1
ATOM 652 O O . GLU A 1 82 ? 7.156 -2.168 -15.494 1.00 76.88 82 GLU A O 1
ATOM 657 N N . LEU A 1 83 ? 6.051 -4.071 -15.934 1.00 81.44 83 LEU A N 1
ATOM 658 C CA . LEU A 1 83 ? 7.142 -4.954 -15.525 1.00 81.44 83 LEU A CA 1
ATOM 659 C C . LEU A 1 83 ? 8.391 -4.748 -16.394 1.00 81.44 83 LEU A C 1
ATOM 661 O O . LEU A 1 83 ? 9.502 -4.659 -15.871 1.00 81.44 83 LEU A O 1
ATOM 665 N N . ALA A 1 84 ? 8.220 -4.625 -17.714 1.00 87.12 84 ALA A N 1
ATOM 666 C CA . ALA A 1 84 ? 9.325 -4.340 -18.626 1.00 87.12 84 ALA A CA 1
ATOM 667 C C . ALA A 1 84 ? 10.005 -2.998 -18.299 1.00 87.12 84 ALA A C 1
ATOM 669 O O . ALA A 1 84 ? 11.235 -2.907 -18.312 1.00 87.12 84 ALA A O 1
ATOM 670 N N . LYS A 1 85 ? 9.220 -1.967 -17.955 1.00 82.62 85 LYS A N 1
ATOM 671 C CA . LYS A 1 85 ? 9.754 -0.668 -17.513 1.00 82.62 85 LYS A CA 1
ATOM 672 C C . LYS A 1 85 ? 10.546 -0.789 -16.216 1.00 82.62 85 LYS A C 1
ATOM 674 O O . LYS A 1 85 ? 11.638 -0.233 -16.142 1.00 82.62 85 LYS A O 1
ATOM 679 N N . ASP A 1 86 ? 10.044 -1.542 -15.242 1.00 84.25 86 ASP A N 1
ATOM 680 C CA . ASP A 1 86 ? 10.732 -1.728 -13.962 1.00 84.25 86 ASP A CA 1
ATOM 681 C C . ASP A 1 86 ? 12.069 -2.465 -14.139 1.00 84.25 86 ASP A C 1
ATOM 683 O O . ASP A 1 86 ? 13.072 -2.090 -13.532 1.00 84.25 86 ASP A O 1
ATOM 687 N N . VAL A 1 87 ? 12.133 -3.464 -15.028 1.00 89.19 87 VAL A N 1
ATOM 688 C CA . VAL A 1 87 ? 13.394 -4.147 -15.370 1.00 89.19 87 VAL A CA 1
ATOM 689 C C . VAL A 1 87 ? 14.392 -3.184 -16.020 1.00 89.19 87 VAL A C 1
ATOM 691 O O . VAL A 1 87 ? 15.565 -3.171 -15.643 1.00 89.19 87 VAL A O 1
ATOM 694 N N . LEU A 1 88 ? 13.947 -2.352 -16.968 1.00 87.69 88 LEU A N 1
ATOM 695 C CA . LEU A 1 88 ? 14.805 -1.339 -17.593 1.00 87.69 88 LEU A CA 1
ATOM 696 C C . LEU A 1 88 ? 15.305 -0.304 -16.576 1.00 87.69 88 LEU A C 1
ATOM 698 O O . LEU A 1 88 ? 16.468 0.098 -16.639 1.00 87.69 88 LEU A O 1
ATOM 702 N N . GLU A 1 89 ? 14.459 0.104 -15.627 1.00 84.00 89 GLU A N 1
ATOM 703 C CA . GLU A 1 89 ? 14.823 1.019 -14.541 1.00 84.00 89 GLU A CA 1
ATOM 704 C C . GLU A 1 89 ? 15.911 0.401 -13.649 1.00 84.00 89 GLU A C 1
ATOM 706 O O . GLU A 1 89 ? 16.934 1.042 -13.397 1.00 84.00 89 GLU A O 1
ATOM 711 N N . ILE A 1 90 ? 15.763 -0.873 -13.266 1.00 87.50 90 ILE A N 1
ATOM 712 C CA . ILE A 1 90 ? 16.785 -1.623 -12.518 1.00 87.50 90 ILE A CA 1
ATOM 713 C C . ILE A 1 90 ? 18.108 -1.652 -13.289 1.00 87.50 90 ILE A C 1
ATOM 715 O O . ILE A 1 90 ? 19.137 -1.251 -12.744 1.00 87.50 90 ILE A O 1
ATOM 719 N N . ILE A 1 91 ? 18.091 -2.090 -14.554 1.00 91.31 91 ILE A N 1
ATOM 720 C CA . ILE A 1 91 ? 19.303 -2.171 -15.385 1.00 91.31 91 ILE A CA 1
ATOM 721 C C . ILE A 1 91 ? 19.979 -0.802 -15.462 1.00 91.31 91 ILE A C 1
ATOM 723 O O . ILE A 1 91 ? 21.178 -0.704 -15.227 1.00 91.31 91 ILE A O 1
ATOM 727 N N . THR A 1 92 ? 19.213 0.260 -15.712 1.00 87.88 92 THR A N 1
ATOM 728 C CA . THR A 1 92 ? 19.741 1.627 -15.822 1.00 87.88 92 THR A CA 1
ATOM 729 C C . THR A 1 92 ? 20.438 2.071 -14.535 1.00 87.88 92 THR A C 1
ATOM 731 O O . THR A 1 92 ? 21.549 2.600 -14.591 1.00 87.88 92 THR A O 1
ATOM 734 N N . VAL A 1 93 ? 19.830 1.825 -13.369 1.00 84.44 93 VAL A N 1
ATOM 735 C CA . VAL A 1 93 ? 20.420 2.178 -12.066 1.00 84.44 93 VAL A CA 1
ATOM 736 C C . VAL A 1 93 ? 21.711 1.402 -11.801 1.00 84.44 93 VAL A C 1
ATOM 738 O O . VAL A 1 93 ? 22.681 1.986 -11.315 1.00 84.44 93 VAL A O 1
ATOM 741 N N . PHE A 1 94 ? 21.745 0.104 -12.114 1.00 89.88 94 PHE A N 1
ATOM 742 C CA . PHE A 1 94 ? 22.951 -0.710 -11.937 1.00 89.88 94 PHE A CA 1
ATOM 743 C C . PHE A 1 94 ? 24.054 -0.332 -12.932 1.00 89.88 94 PHE A C 1
ATOM 745 O O . PHE A 1 94 ? 25.204 -0.195 -12.524 1.00 89.88 94 PHE A O 1
ATOM 752 N N . SER A 1 95 ? 23.718 -0.096 -14.202 1.00 92.56 95 SER A N 1
ATOM 753 C CA . SER A 1 95 ? 24.676 0.320 -15.232 1.00 92.56 95 SER A CA 1
ATOM 754 C C . SER A 1 95 ? 25.268 1.705 -14.978 1.00 92.56 95 SER A C 1
ATOM 756 O O . SER A 1 95 ? 26.426 1.915 -15.296 1.00 92.56 95 SER A O 1
ATOM 758 N N . ALA A 1 96 ? 24.518 2.641 -14.389 1.00 86.88 96 ALA A N 1
ATOM 759 C CA . ALA A 1 96 ? 25.042 3.962 -14.026 1.00 86.88 96 ALA A CA 1
ATOM 760 C C . ALA A 1 96 ? 25.978 3.943 -12.799 1.00 86.88 96 ALA A C 1
ATOM 762 O O . ALA A 1 96 ? 26.621 4.949 -12.501 1.00 86.88 96 ALA A O 1
ATOM 763 N N . ARG A 1 97 ? 26.003 2.834 -12.047 1.00 80.06 97 ARG A N 1
ATOM 764 C CA . ARG A 1 97 ? 26.827 2.648 -10.841 1.00 80.06 97 ARG A CA 1
ATOM 765 C C . ARG A 1 97 ? 28.057 1.760 -11.065 1.00 80.06 97 ARG A C 1
ATOM 767 O O . ARG A 1 97 ? 28.878 1.677 -10.153 1.00 80.06 97 ARG A O 1
ATOM 774 N N . LEU A 1 98 ? 28.151 1.101 -12.220 1.00 59.50 98 LEU A N 1
ATOM 775 C CA . LEU A 1 98 ? 29.313 0.342 -12.699 1.00 59.50 98 LEU A CA 1
ATOM 776 C C . LEU A 1 98 ? 30.212 1.245 -13.549 1.00 59.50 98 LEU A C 1
ATOM 778 O O . LEU A 1 98 ? 31.445 1.076 -13.441 1.00 59.50 98 LEU A O 1
#

Foldseek 3Di:
DVVVVDDDDDQDFDDALADCPTPSLVVVLVCLVVLVAQEDEEQDLSRNHVPDSVVVVVSCVVSNRHYHHNHDPDPVVVVVVSVVVVVVVVVVVVVVVD

Radius of gyration: 15.2 Å; chains: 1; bounding box: 50×22×35 Å

Organism: Campylobacter jejuni (NCBI:txid197)

=== Feature glossary ===
Legend for the data blocks above and below:

— What the protein is —

The amino-acid sequence is the protein's primary structure: the linear order of residues from the N-terminus to the C-terminus, written in one-letter code. Everything else here — the 3D coordinates, the secondary structure, the domain annotations — is ultimately a consequence of this string.

Functional annotations link the protein to curated databases. InterPro entries identify conserved domains and families by matching the sequence against member-database signatures (Pfam, PROSITE, CDD, …). Gene Ontology (GO) terms describe molecular function, biological process, and cellular component in a controlled vocabulary. CATH places the structure in a hierarchical fold classification (Class/Architecture/Topology/Homologous-superfamily). The organism is the source species.

— Where its atoms are —

Atomic coordinates in PDBx/mmCIF format — the same representation the Protein Data Bank distributes. Each line of the _atom_site loop places one backbone atom in Cartesian space (units: ångströms, origin: arbitrary).

The six renders are orthographic views along the three Cartesian axes in both directions. Representation (cartoon, sticks, or surface) and color scheme (sequence-rainbow or by-chain) vary across proteins so the training set covers all the common visualization conventions.

— Local backbone conformation —

Eight-state secondary structure (DSSP): H is the canonical α-helix, G the tighter 3₁₀-helix, I the wider π-helix; E/B are β-structure, T and S are turns and bends, and '-' is everything else. DSSP derives these from the pattern of main-chain N–H···O=C hydrogen bonds, not from the sequence.

Three-state secondary structure (P-SEA) collapses the eight DSSP classes into helix (a), strand (b), and coil (c). P-SEA assigns these from Cα geometry alone — distances and angles — without requiring backbone oxygens, so it works on any Cα trace.

φ (phi) and ψ (psi) are the two rotatable backbone dihedrals per residue: φ is the C(i-1)–N–Cα–C torsion, ψ is the N–Cα–C–N(i+1) torsion, both in degrees on (−180°, 180°]. α-helical residues cluster near (−60°, −45°); β-strand residues near (−120°, +130°). A Ramachandran plot is simply a scatter of (φ, ψ) for every residue.

— Global shape and packing —

The geometric summary reports three shape descriptors. Rg (radius of gyration) measures how spread out the Cα atoms are about their centre of mass; compact globular proteins have small Rg, elongated or unfolded ones large. Cα contacts (<8 Å, |i−j|>4) count long-range residue pairs in spatial proximity — high for tightly packed folds, near zero for rods or random coil. The bounding-box extents give the protein's footprint along x, y, z in Å.

SASA measures how much of the protein is reachable by solvent. It is computed by rolling a water-sized probe over the atomic surface and summing the exposed area (Å²). Per-residue SASA distinguishes core (buried, low SASA) from surface (exposed, high SASA) residues; total SASA is a whole-molecule size measure.

Plot images: a contact map (which residues are close in 3D, as an N×N binary image), a Ramachandran scatter (backbone torsion angles, revealing secondary-structure composition at a glance), and — for AlphaFold structures — a PAE heatmap (pairwise prediction confidence).

— Structural neighborhood —

A 3Di character summarizes, for each residue, the relative orientation of the Cα frame of its nearest spatial neighbor. Because it encodes fold topology rather than chemistry, 3Di alignments detect remote structural similarity that sequence alignment misses.

The Foldseek neighbor list gives the closest experimentally determined structures in the PDB, ranked by structural alignment. TM-score near 1 means near-identical fold; near 0.3 means only rough topology match. This is how one finds what a novel AlphaFold prediction most resembles in the solved-structure universe.

— Confidence and disorder —

For AlphaFold models, the B-factor field carries pLDDT — the model's own estimate of local accuracy on a 0–100 scale. Regions with pLDDT<50 should be treated as essentially unmodeled; they often correspond to intrinsically disordered segments.

Crystallographic B-factors measure how much each atom's electron density is smeared out, in Å². They rise in mobile loops and surface residues and fall in the buried interior. In AlphaFold models this column is repurposed to hold pLDDT instead.

Predicted Aligned Error (PAE) is an AlphaFold confidence matrix: entry (i, j) is the expected error in the position of residue j, in ångströms, when the prediction is superimposed on the true structure at residue i. Low PAE within a block of residues means that block is internally rigid and well-predicted; high PAE between two blocks means their relative placement is uncertain even if each block individually is confident.